Protein AF-A0A924N474-F1 (afdb_monomer)

Solvent-accessible surface area (backbone atoms only — not comparable to full-atom values): 5806 Å² total; per-residue (Å²): 138,80,77,82,80,74,84,49,65,65,58,55,50,53,57,74,63,63,68,72,87,60,60,67,61,53,50,49,54,50,53,55,51,52,50,52,52,48,57,62,73,70,54,77,66,48,93,86,62,30,72,66,54,56,54,50,76,54,48,54,58,49,48,46,44,21,66,51,49,20,46,46,47,19,54,52,28,44,53,47,20,73,73,70,69,43,68,70,33,45,55,51,18,53,56,22,48,65,70,37,107

Mean predicted aligned error: 8.54 Å

pLDDT: mean 88.7, std 11.58, range [47.5, 98.12]

Foldseek 3Di:
DDDPPPPPVVVVVVVVPPDDPPVVVVVVVVVVVVQLCCLLVVDAADPPCGSVCSVCSVPVVLLCCLVCVLVVLLVVLVVVCVVVVDVVSVVSNVVSNVSND

Structure (mmCIF, N/CA/C/O backbone):
data_AF-A0A924N474-F1
#
_entry.id   AF-A0A924N474-F1
#
loop_
_atom_site.group_PDB
_atom_site.id
_atom_site.type_symbol
_atom_site.label_atom_id
_atom_site.label_alt_id
_atom_site.label_comp_id
_atom_site.label_asym_id
_atom_site.label_entity_id
_atom_site.label_seq_id
_atom_site.pdbx_PDB_ins_code
_atom_site.Cartn_x
_atom_site.Cartn_y
_atom_site.Cartn_z
_atom_site.occupancy
_atom_site.B_iso_or_equiv
_atom_site.auth_seq_id
_atom_site.auth_comp_id
_atom_site.auth_asym_id
_atom_site.auth_atom_id
_atom_site.pdbx_PDB_model_num
ATOM 1 N N . MET A 1 1 ? -23.906 -44.836 21.388 1.00 47.50 1 MET A N 1
ATOM 2 C CA . MET A 1 1 ? -22.477 -44.608 21.090 1.00 47.50 1 MET A CA 1
ATOM 3 C C . MET A 1 1 ? -22.246 -43.105 21.147 1.00 47.50 1 MET A C 1
ATOM 5 O O . MET A 1 1 ? -22.526 -42.402 20.190 1.00 47.50 1 MET A O 1
ATOM 9 N N . THR A 1 2 ? -21.948 -42.599 22.340 1.00 48.69 2 THR A N 1
ATOM 10 C CA . THR A 1 2 ? -21.915 -41.167 22.668 1.00 48.69 2 THR A CA 1
ATOM 11 C C . THR A 1 2 ? -20.590 -40.563 22.206 1.00 48.69 2 THR A C 1
ATOM 13 O O . THR A 1 2 ? -19.538 -40.985 22.682 1.00 48.69 2 THR A O 1
ATOM 16 N N . LEU A 1 3 ? -20.627 -39.604 21.275 1.00 56.22 3 LEU A N 1
ATOM 17 C CA . LEU A 1 3 ? -19.451 -38.807 20.917 1.00 56.22 3 LEU A CA 1
ATOM 18 C C . LEU A 1 3 ? -18.938 -38.085 22.178 1.00 56.22 3 LEU A C 1
ATOM 20 O O . LEU A 1 3 ? -19.755 -37.502 22.895 1.00 56.22 3 LEU A O 1
ATOM 24 N N . PRO A 1 4 ? -17.627 -38.104 22.474 1.00 56.31 4 PRO A N 1
ATOM 25 C CA . PRO A 1 4 ? -17.088 -37.322 23.570 1.00 56.31 4 PRO A CA 1
ATOM 26 C C . PRO A 1 4 ? -17.157 -35.851 23.154 1.00 56.31 4 PRO A C 1
ATOM 28 O O . PRO A 1 4 ? -16.408 -35.402 22.287 1.00 56.31 4 PRO A O 1
ATOM 31 N N . LEU A 1 5 ? -18.092 -35.104 23.741 1.00 61.94 5 LEU A N 1
ATOM 32 C CA . LEU A 1 5 ? -18.091 -33.648 23.672 1.00 61.94 5 LEU A CA 1
ATOM 33 C C . LEU A 1 5 ? -16.824 -33.182 24.391 1.00 61.94 5 LEU A C 1
ATOM 35 O O . LEU A 1 5 ? -16.764 -33.158 25.619 1.00 61.94 5 LEU A O 1
ATOM 39 N N . THR A 1 6 ? -15.767 -32.910 23.627 1.00 67.44 6 THR A N 1
ATOM 40 C CA . THR A 1 6 ? -14.568 -32.288 24.179 1.00 67.44 6 THR A CA 1
ATOM 41 C C . THR A 1 6 ? -14.964 -30.912 24.711 1.00 67.44 6 THR A C 1
ATOM 43 O O . THR A 1 6 ? -15.364 -30.032 23.955 1.00 67.44 6 THR A O 1
ATOM 46 N N . ASN A 1 7 ? -14.896 -30.742 26.030 1.00 70.44 7 ASN A N 1
ATOM 47 C CA . ASN A 1 7 ? -15.149 -29.468 26.703 1.00 70.44 7 ASN A CA 1
ATOM 48 C C . ASN A 1 7 ? -13.917 -28.545 26.650 1.00 70.44 7 ASN A C 1
ATOM 50 O O . ASN A 1 7 ? -13.833 -27.614 27.443 1.00 70.44 7 ASN A O 1
ATOM 54 N N . ASP A 1 8 ? -12.943 -28.810 25.769 1.00 81.50 8 ASP A N 1
ATOM 55 C CA . ASP A 1 8 ? -11.780 -27.942 25.581 1.00 81.50 8 ASP A CA 1
ATOM 56 C C . ASP A 1 8 ? -12.194 -26.692 24.772 1.00 81.50 8 ASP A C 1
ATOM 58 O O . ASP A 1 8 ? -12.381 -26.786 23.550 1.00 81.50 8 ASP A O 1
ATOM 62 N N . PRO A 1 9 ? -12.322 -25.505 25.402 1.00 75.06 9 PRO A N 1
ATOM 63 C CA . PRO A 1 9 ? -12.695 -24.281 24.696 1.00 75.06 9 PRO A CA 1
ATOM 64 C C . PRO A 1 9 ? -11.660 -23.905 23.629 1.00 75.06 9 PRO A C 1
ATOM 66 O O . PRO A 1 9 ? -12.013 -23.303 22.613 1.00 75.06 9 PRO A O 1
ATOM 69 N N . ALA A 1 10 ? -10.397 -24.308 23.803 1.00 77.38 10 ALA A N 1
ATOM 70 C CA . ALA A 1 10 ? -9.351 -24.060 22.824 1.00 77.38 10 ALA A CA 1
ATOM 71 C C . ALA A 1 10 ? -9.502 -24.963 21.589 1.00 77.38 10 ALA A C 1
ATOM 73 O O . ALA A 1 10 ? -9.169 -24.536 20.485 1.00 77.38 10 ALA A O 1
ATOM 74 N N . ALA A 1 11 ? -10.047 -26.176 21.726 1.00 74.44 11 ALA A N 1
ATOM 75 C CA . ALA A 1 11 ? -10.371 -27.030 20.583 1.00 74.44 11 ALA A CA 1
ATOM 76 C C . ALA A 1 11 ? -11.533 -26.458 19.757 1.00 74.44 11 ALA A C 1
ATOM 78 O O . ALA A 1 11 ? -11.460 -26.448 18.528 1.00 74.44 11 ALA A O 1
ATOM 79 N N . LEU A 1 12 ? -12.553 -25.904 20.421 1.00 74.56 12 LEU A N 1
ATOM 80 C CA . LEU A 1 12 ? -13.668 -25.216 19.761 1.00 74.56 12 LEU A CA 1
ATOM 81 C C . LEU A 1 12 ? -13.209 -23.931 19.056 1.00 74.56 12 LEU A C 1
ATOM 83 O O . LEU A 1 12 ? -13.603 -23.688 17.918 1.00 74.56 12 LEU A O 1
ATOM 87 N N . GLN A 1 13 ? -12.319 -23.147 19.673 1.00 73.56 13 GLN A N 1
ATOM 88 C CA . GLN A 1 13 ? -11.720 -21.973 19.027 1.00 73.56 13 GLN A CA 1
ATOM 89 C C . GLN A 1 13 ? -10.820 -22.339 17.841 1.00 73.56 13 GLN A C 1
ATOM 91 O O . GLN A 1 13 ? -10.864 -21.656 16.821 1.00 73.56 13 GLN A O 1
ATOM 96 N N . ARG A 1 14 ? -10.024 -23.414 17.943 1.00 71.31 14 ARG A N 1
ATOM 97 C CA . ARG A 1 14 ? -9.193 -23.924 16.838 1.00 71.31 14 ARG A CA 1
ATOM 98 C C . ARG A 1 14 ? -10.051 -24.388 15.659 1.00 71.31 14 ARG A C 1
ATOM 100 O O . ARG A 1 14 ? -9.727 -24.062 14.524 1.00 71.31 14 ARG A O 1
ATOM 107 N N . ALA A 1 15 ? -11.157 -25.083 15.926 1.00 67.62 15 ALA A N 1
ATOM 108 C CA . ALA A 1 15 ? -12.108 -25.511 14.902 1.00 67.62 15 ALA A CA 1
ATOM 109 C C . ALA A 1 15 ? -12.862 -24.327 14.270 1.00 67.62 15 ALA A C 1
ATOM 111 O O . ALA A 1 15 ? -13.022 -24.286 13.057 1.00 67.62 15 ALA A O 1
ATOM 112 N N . ALA A 1 16 ? -13.261 -23.328 15.064 1.00 66.12 16 ALA A N 1
ATOM 113 C CA . ALA A 1 16 ? -13.909 -22.112 14.565 1.00 66.12 16 ALA A CA 1
ATOM 114 C C . ALA A 1 16 ? -12.960 -21.196 13.766 1.00 66.12 16 ALA A C 1
ATOM 116 O O . ALA A 1 16 ? -13.409 -20.448 12.905 1.00 66.12 16 ALA A O 1
ATOM 117 N N . ARG A 1 17 ? -11.649 -21.252 14.042 1.00 67.44 17 ARG A N 1
ATOM 118 C CA . ARG A 1 17 ? -10.595 -20.566 13.273 1.00 67.44 17 ARG A CA 1
ATOM 119 C C . ARG A 1 17 ? -10.082 -21.365 12.079 1.00 67.44 17 ARG A C 1
ATOM 121 O O . ARG A 1 17 ? -9.245 -20.835 11.348 1.00 67.44 17 ARG A O 1
ATOM 128 N N . ALA A 1 18 ? -10.533 -22.605 11.883 1.00 67.00 18 ALA A N 1
ATOM 129 C CA . ALA A 1 18 ? -10.160 -23.413 10.729 1.00 67.00 18 ALA A CA 1
ATOM 130 C C . ALA A 1 18 ? -10.854 -22.862 9.473 1.00 67.00 18 ALA A C 1
ATOM 132 O O . ALA A 1 18 ? -11.811 -23.427 8.953 1.00 67.00 18 ALA A O 1
ATOM 133 N N . ASN A 1 19 ? -10.375 -21.714 9.009 1.00 71.31 19 ASN A N 1
ATOM 134 C CA . ASN A 1 19 ? -10.773 -21.134 7.745 1.00 71.31 19 ASN A CA 1
ATOM 135 C C . ASN A 1 19 ? -10.000 -21.858 6.639 1.00 71.31 19 ASN A C 1
ATOM 137 O O . ASN A 1 19 ? -8.791 -22.076 6.755 1.00 71.31 19 ASN A O 1
ATOM 141 N N . GLY A 1 20 ? -10.699 -22.253 5.573 1.00 77.50 20 GLY A N 1
ATOM 142 C CA . GLY A 1 20 ? -10.051 -22.699 4.341 1.00 77.50 20 GLY A CA 1
ATOM 143 C C . GLY A 1 20 ? -9.177 -21.591 3.731 1.00 77.50 20 GLY A C 1
ATOM 144 O O . GLY A 1 20 ? -9.140 -20.475 4.253 1.00 77.50 20 GLY A O 1
ATOM 145 N N . PRO A 1 21 ? -8.469 -21.866 2.623 1.00 82.44 21 PRO A N 1
ATOM 146 C CA . PRO A 1 21 ? -7.672 -20.844 1.956 1.00 82.44 21 PRO A CA 1
ATOM 147 C C . PRO A 1 21 ? -8.547 -19.635 1.597 1.00 82.44 21 PRO A C 1
ATOM 149 O O . PRO A 1 21 ? -9.563 -19.776 0.912 1.00 82.44 21 PRO A O 1
ATOM 152 N N . ASP A 1 22 ? -8.146 -18.454 2.073 1.00 89.94 22 ASP A N 1
ATOM 153 C CA . ASP A 1 22 ? -8.815 -17.193 1.764 1.00 89.94 22 ASP A CA 1
ATOM 154 C C . ASP A 1 22 ? -8.524 -16.818 0.307 1.00 89.94 22 ASP A C 1
ATOM 156 O O . ASP A 1 22 ? -7.509 -16.209 -0.041 1.00 89.94 22 ASP A O 1
ATOM 160 N N . TRP A 1 23 ? -9.415 -17.260 -0.572 1.00 91.50 23 TRP A N 1
ATOM 161 C CA . TRP A 1 23 ? -9.305 -17.052 -2.007 1.00 91.50 23 TRP A CA 1
ATOM 162 C C . TRP A 1 23 ? -9.366 -15.568 -2.387 1.00 91.50 23 TRP A C 1
ATOM 164 O O . TRP A 1 23 ? -8.793 -15.205 -3.412 1.00 91.50 23 TRP A O 1
ATOM 174 N N . LEU A 1 24 ?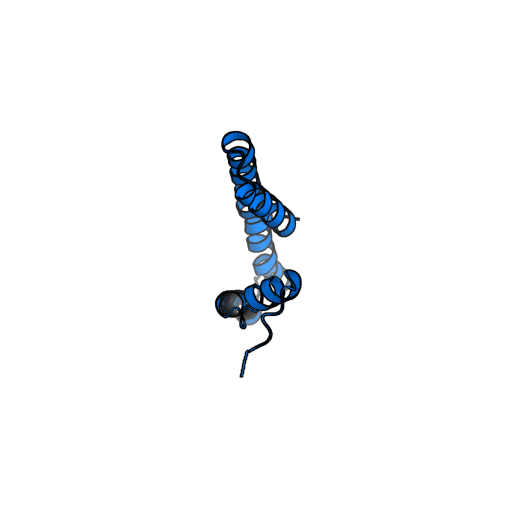 -10.006 -14.712 -1.578 1.00 93.19 24 LEU A N 1
ATOM 175 C CA . LEU A 1 24 ? -10.034 -13.265 -1.810 1.00 93.19 24 LEU A CA 1
ATOM 176 C C . LEU A 1 24 ? -8.654 -12.670 -1.571 1.00 93.19 24 LEU A C 1
ATOM 178 O O . LEU A 1 24 ? -8.158 -11.916 -2.406 1.00 93.19 24 LEU A O 1
ATOM 182 N N . LEU A 1 25 ? -8.012 -13.056 -0.469 1.00 92.00 25 LEU A N 1
ATOM 183 C CA . LEU A 1 25 ? -6.648 -12.642 -0.165 1.00 92.00 25 LEU A CA 1
ATOM 184 C C . LEU A 1 25 ? -5.672 -13.122 -1.247 1.00 92.00 25 LEU A C 1
ATOM 186 O O . LEU A 1 25 ? -4.880 -12.332 -1.761 1.00 92.00 25 LEU A O 1
ATOM 190 N N . LEU A 1 26 ? -5.771 -14.388 -1.662 1.00 94.56 26 LEU A N 1
ATOM 191 C CA . LEU A 1 26 ? -4.930 -14.941 -2.728 1.00 94.56 26 LEU A CA 1
ATOM 192 C C . LEU A 1 26 ? -5.154 -14.235 -4.072 1.00 94.56 26 LEU A C 1
ATOM 194 O O . LEU A 1 26 ? -4.188 -13.880 -4.749 1.00 94.56 26 LEU A O 1
ATOM 198 N N . ALA A 1 27 ? -6.411 -13.992 -4.451 1.00 96.50 27 ALA A N 1
ATOM 199 C CA . ALA A 1 27 ? -6.747 -13.256 -5.666 1.00 96.50 27 ALA A CA 1
ATOM 200 C C . ALA A 1 27 ? -6.244 -11.806 -5.606 1.00 96.50 27 ALA A C 1
ATOM 202 O O . ALA A 1 27 ? -5.728 -11.300 -6.603 1.00 96.50 27 ALA A O 1
ATOM 203 N N . GLY A 1 28 ? -6.332 -11.159 -4.440 1.00 95.12 28 GLY A N 1
ATOM 204 C CA . GLY A 1 28 ? -5.808 -9.817 -4.202 1.00 95.12 28 GLY A CA 1
ATOM 205 C C . GLY A 1 28 ? -4.299 -9.742 -4.426 1.00 95.12 28 GLY A C 1
ATOM 206 O O . GLY A 1 28 ? -3.834 -8.930 -5.227 1.00 95.12 28 GLY A O 1
ATOM 207 N N . PHE A 1 29 ? -3.531 -10.641 -3.803 1.00 95.19 29 PHE A N 1
ATOM 208 C CA . PHE A 1 29 ? -2.083 -10.718 -4.017 1.00 95.19 29 PHE A CA 1
ATOM 209 C C . PHE A 1 29 ? -1.721 -11.009 -5.478 1.00 95.19 29 PHE A C 1
ATOM 211 O O . PHE A 1 29 ? -0.830 -10.361 -6.032 1.00 95.19 29 PHE A O 1
ATOM 218 N N . ALA A 1 30 ? -2.433 -11.934 -6.130 1.00 96.94 30 ALA A N 1
ATOM 219 C CA . ALA A 1 30 ? -2.212 -12.251 -7.539 1.00 96.94 30 ALA A CA 1
ATOM 220 C C . ALA A 1 30 ? -2.480 -11.045 -8.455 1.00 96.94 30 ALA A C 1
ATOM 222 O O . ALA A 1 30 ? -1.690 -10.771 -9.360 1.00 96.94 30 ALA A O 1
ATOM 223 N N . ALA A 1 31 ? -3.555 -10.292 -8.203 1.00 96.56 31 ALA A N 1
ATOM 224 C CA . ALA A 1 31 ? -3.902 -9.103 -8.974 1.00 96.56 31 ALA A CA 1
ATOM 225 C C . ALA A 1 31 ? -2.848 -7.994 -8.825 1.00 96.56 31 ALA A C 1
ATOM 227 O O . ALA A 1 31 ? -2.399 -7.440 -9.830 1.00 96.56 31 ALA A O 1
ATOM 228 N N . VAL A 1 32 ? -2.401 -7.711 -7.596 1.00 94.19 32 VAL A N 1
ATOM 229 C CA . VAL A 1 32 ? -1.339 -6.723 -7.330 1.00 94.19 32 VAL A CA 1
ATOM 230 C C . VAL A 1 32 ? -0.035 -7.130 -8.021 1.00 94.19 32 VAL A C 1
ATOM 232 O O . VAL A 1 32 ? 0.578 -6.318 -8.718 1.00 94.19 32 VAL A O 1
ATOM 235 N N . GLY A 1 33 ? 0.362 -8.402 -7.906 1.00 94.62 33 GLY A N 1
ATOM 236 C CA . GLY A 1 33 ? 1.546 -8.929 -8.584 1.00 94.62 33 GLY A CA 1
ATOM 237 C C . GLY A 1 33 ? 1.461 -8.790 -10.106 1.00 94.62 33 GLY A C 1
ATOM 238 O O . GLY A 1 33 ? 2.403 -8.310 -10.738 1.00 94.62 33 GLY A O 1
ATOM 239 N N . ALA A 1 34 ? 0.315 -9.135 -10.699 1.00 95.50 34 ALA A N 1
ATOM 240 C CA . ALA A 1 34 ? 0.091 -9.018 -12.138 1.00 95.50 34 ALA A CA 1
ATOM 241 C C . ALA A 1 34 ? 0.203 -7.568 -12.639 1.00 95.50 34 ALA A C 1
ATOM 243 O O . ALA A 1 34 ? 0.790 -7.329 -13.698 1.00 95.50 34 ALA A O 1
ATOM 244 N N . VAL A 1 35 ? -0.309 -6.594 -11.877 1.00 93.88 35 VAL A N 1
ATOM 245 C CA . VAL A 1 35 ? -0.184 -5.166 -12.209 1.00 93.88 35 VAL A CA 1
ATOM 246 C C . VAL A 1 35 ? 1.280 -4.732 -12.211 1.00 93.88 35 VAL A C 1
ATOM 248 O O . VAL A 1 35 ? 1.711 -4.100 -13.176 1.00 93.88 35 VAL A O 1
ATOM 251 N N . TYR A 1 36 ? 2.066 -5.111 -11.200 1.00 92.88 36 TYR A N 1
ATOM 252 C CA . TYR A 1 36 ? 3.485 -4.749 -11.149 1.00 92.88 36 TYR A CA 1
ATOM 253 C C . TYR A 1 36 ? 4.308 -5.406 -12.255 1.00 92.88 36 TYR A C 1
ATOM 255 O O . TYR A 1 36 ? 5.108 -4.726 -12.901 1.00 92.88 36 TYR A O 1
ATOM 263 N N . VAL A 1 37 ? 4.080 -6.693 -12.541 1.00 93.81 37 VAL A N 1
ATOM 264 C CA . VAL A 1 37 ? 4.726 -7.367 -13.679 1.00 93.81 37 VAL A CA 1
ATOM 265 C C . VAL A 1 37 ? 4.398 -6.634 -14.974 1.00 93.81 37 VAL A C 1
ATOM 267 O O . VAL A 1 37 ? 5.294 -6.349 -15.769 1.00 93.81 37 VAL A O 1
ATOM 270 N N . ARG A 1 38 ? 3.128 -6.267 -15.175 1.00 92.56 38 ARG A N 1
ATOM 271 C CA . ARG A 1 38 ? 2.709 -5.545 -16.374 1.00 92.56 38 ARG A CA 1
ATOM 272 C C . ARG A 1 38 ? 3.367 -4.167 -16.472 1.00 92.56 38 ARG A C 1
ATOM 274 O O . ARG A 1 38 ? 3.884 -3.820 -17.530 1.00 92.56 38 ARG A O 1
ATOM 281 N N . ALA A 1 39 ? 3.380 -3.406 -15.382 1.00 89.00 39 ALA A N 1
ATOM 282 C CA . ALA A 1 39 ? 3.967 -2.072 -15.342 1.00 89.00 39 ALA A CA 1
ATOM 283 C C . ALA A 1 39 ? 5.481 -2.093 -15.615 1.00 89.00 39 ALA A C 1
ATOM 285 O O . ALA A 1 39 ? 5.982 -1.258 -16.364 1.00 89.00 39 ALA A O 1
ATOM 286 N N . LEU A 1 40 ? 6.217 -3.061 -15.067 1.00 89.00 40 LEU A N 1
ATOM 287 C CA . LEU A 1 40 ? 7.675 -3.114 -15.212 1.00 89.00 40 LEU A CA 1
ATOM 288 C C . LEU A 1 40 ? 8.136 -3.745 -16.532 1.00 89.00 40 LEU A C 1
ATOM 290 O O . LEU A 1 40 ? 9.128 -3.292 -17.105 1.00 89.00 40 LEU A O 1
ATOM 294 N N . ALA A 1 41 ? 7.436 -4.771 -17.024 1.00 89.94 41 ALA A N 1
ATOM 295 C CA . ALA A 1 41 ? 7.848 -5.501 -18.222 1.00 89.94 41 ALA A CA 1
ATOM 296 C C . ALA A 1 41 ? 7.417 -4.822 -19.531 1.00 89.94 41 ALA A C 1
ATOM 298 O O . ALA A 1 41 ? 8.140 -4.907 -20.521 1.00 89.94 41 ALA A O 1
ATOM 299 N N . PHE A 1 42 ? 6.262 -4.144 -19.552 1.00 88.50 42 PHE A N 1
ATOM 300 C CA . PHE A 1 42 ? 5.668 -3.627 -20.794 1.00 88.50 42 PHE A CA 1
ATOM 301 C C . PHE A 1 42 ? 5.837 -2.120 -20.993 1.00 88.50 42 PHE A C 1
ATOM 303 O O . PHE A 1 42 ? 5.510 -1.615 -22.066 1.00 88.50 42 PHE A O 1
ATOM 310 N N . THR A 1 43 ? 6.354 -1.392 -20.003 1.00 87.31 43 THR A N 1
ATOM 311 C CA . THR A 1 43 ? 6.581 0.047 -20.160 1.00 87.31 43 THR A CA 1
ATOM 312 C C . THR A 1 43 ? 7.897 0.302 -20.903 1.00 87.31 43 THR A C 1
ATOM 314 O O . THR A 1 43 ? 8.955 -0.162 -20.448 1.00 87.31 43 THR A O 1
ATOM 317 N N . PRO A 1 44 ? 7.881 1.041 -22.028 1.00 86.94 44 PRO A N 1
ATOM 318 C CA . PRO A 1 44 ? 9.105 1.423 -22.722 1.00 86.94 44 PRO A CA 1
ATOM 319 C C . PRO A 1 44 ? 9.980 2.325 -21.833 1.00 86.94 44 PRO A C 1
ATOM 321 O O . PRO A 1 44 ? 9.455 3.047 -20.987 1.00 86.94 44 PRO A O 1
ATOM 324 N N . PRO A 1 45 ? 11.314 2.273 -21.977 1.00 88.44 45 PRO A N 1
ATOM 325 C CA . PRO A 1 45 ? 12.201 3.156 -21.231 1.00 88.44 45 PRO A CA 1
ATOM 326 C C . PRO A 1 45 ? 11.952 4.622 -21.605 1.00 88.44 45 PRO A C 1
ATOM 328 O O . PRO A 1 45 ? 11.687 4.945 -22.763 1.00 88.44 45 PRO A O 1
ATOM 331 N N . GLU A 1 46 ? 12.047 5.497 -20.610 1.00 92.31 46 GLU A N 1
ATOM 332 C CA . GLU A 1 46 ? 11.908 6.941 -20.791 1.00 92.31 46 GLU A CA 1
ATOM 333 C C . GLU A 1 46 ? 13.169 7.520 -21.467 1.00 92.31 46 GLU A C 1
ATOM 335 O O . GLU A 1 46 ? 14.255 6.947 -21.368 1.00 92.31 46 GLU A O 1
ATOM 340 N N . ALA A 1 47 ? 13.034 8.632 -22.193 1.00 91.88 47 ALA A N 1
ATOM 341 C CA . ALA A 1 47 ? 14.093 9.187 -23.033 1.00 91.88 47 ALA A CA 1
ATOM 342 C C . ALA A 1 47 ? 15.278 9.781 -22.247 1.00 91.88 47 ALA A C 1
ATOM 344 O O . ALA A 1 47 ? 16.404 9.749 -22.740 1.00 91.88 47 ALA A O 1
ATOM 345 N N . ILE A 1 48 ? 15.043 10.326 -21.051 1.00 95.00 48 ILE A N 1
ATOM 346 C CA . ILE A 1 48 ? 16.044 11.026 -20.233 1.00 95.00 48 ILE A CA 1
ATOM 347 C C . ILE A 1 48 ? 16.601 10.103 -19.142 1.00 95.00 48 ILE A C 1
ATOM 349 O O . ILE A 1 48 ? 17.808 9.912 -19.025 1.00 95.00 48 ILE A O 1
ATOM 353 N N . GLN A 1 49 ? 15.722 9.528 -18.327 1.00 90.69 49 GLN A N 1
ATOM 354 C CA . GLN A 1 49 ? 16.043 8.683 -17.179 1.00 90.69 49 GLN A CA 1
ATOM 355 C C . GLN A 1 49 ? 16.246 7.209 -17.555 1.00 90.69 49 GLN A C 1
ATOM 357 O O . GLN A 1 49 ? 16.735 6.422 -16.737 1.00 90.69 49 GLN A O 1
ATOM 362 N N . GLY A 1 50 ? 15.880 6.807 -18.775 1.00 90.50 50 GLY A N 1
ATOM 363 C CA . GLY A 1 50 ? 16.086 5.447 -19.257 1.00 90.50 50 GLY A CA 1
ATOM 364 C C . GLY A 1 50 ? 15.355 4.400 -18.401 1.00 90.50 50 GLY A C 1
ATOM 365 O O . GLY A 1 50 ? 14.228 4.626 -17.952 1.00 90.50 50 GLY A O 1
ATOM 366 N N . PRO A 1 51 ? 15.977 3.233 -18.145 1.00 88.69 51 PRO A N 1
ATOM 367 C CA . PRO A 1 51 ? 15.369 2.172 -17.341 1.00 88.69 51 PRO A CA 1
ATOM 368 C C . PRO A 1 51 ? 15.109 2.549 -15.875 1.00 88.69 51 PRO A C 1
ATOM 370 O O . PRO A 1 51 ? 14.238 1.943 -15.250 1.00 88.69 51 PRO A O 1
ATOM 373 N N . ALA A 1 52 ? 15.836 3.528 -15.320 1.00 90.19 52 ALA A N 1
ATOM 374 C CA . ALA A 1 52 ? 15.723 3.909 -13.909 1.00 90.19 52 ALA A CA 1
ATOM 375 C C . ALA A 1 52 ? 14.344 4.494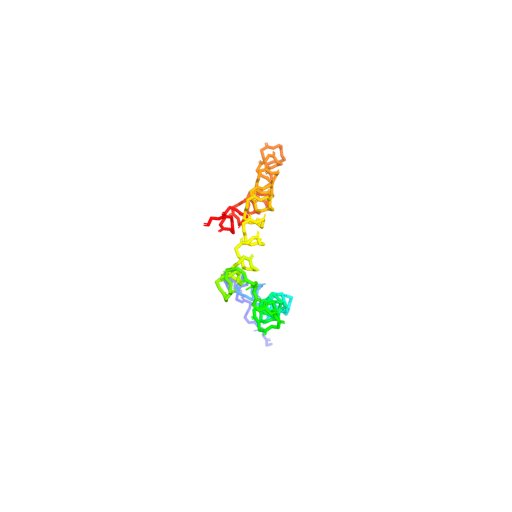 -13.567 1.00 90.19 52 ALA A C 1
ATOM 377 O O . ALA A 1 52 ? 13.840 4.276 -12.468 1.00 90.19 52 ALA A O 1
ATOM 378 N N . GLN A 1 53 ? 13.689 5.153 -14.529 1.00 92.94 53 GLN A N 1
ATOM 379 C CA . GLN A 1 53 ? 12.345 5.719 -14.375 1.00 92.94 53 GLN A CA 1
ATOM 380 C C . GLN A 1 53 ? 11.301 4.676 -13.953 1.00 92.94 53 GLN A C 1
ATOM 382 O O . GLN A 1 53 ? 10.328 5.015 -13.276 1.00 92.94 53 GLN A O 1
ATOM 387 N N . ARG A 1 54 ? 11.515 3.392 -14.276 1.00 90.94 54 ARG A N 1
ATOM 388 C CA . ARG A 1 54 ? 10.562 2.322 -13.960 1.00 90.94 54 ARG A CA 1
ATOM 389 C C . ARG A 1 54 ? 10.297 2.163 -12.459 1.00 90.94 54 ARG A C 1
ATOM 391 O O . ARG A 1 54 ? 9.231 1.674 -12.095 1.00 90.94 54 ARG A O 1
ATOM 398 N N . ILE A 1 55 ? 11.205 2.619 -11.588 1.00 91.62 55 ILE A N 1
ATOM 399 C CA . ILE A 1 55 ? 10.994 2.597 -10.133 1.00 91.62 55 ILE A CA 1
ATOM 400 C C . ILE A 1 55 ? 9.771 3.415 -9.704 1.00 91.62 55 ILE A C 1
ATOM 402 O O . ILE A 1 55 ? 9.110 3.066 -8.728 1.00 91.62 55 ILE A O 1
ATOM 406 N N . LEU A 1 56 ? 9.416 4.461 -10.457 1.00 92.44 56 LEU A N 1
ATOM 407 C CA . LEU A 1 56 ? 8.275 5.319 -10.141 1.00 92.44 56 LEU A CA 1
ATOM 408 C C . LEU A 1 56 ? 6.939 4.573 -10.227 1.00 92.44 56 LEU A C 1
ATOM 410 O O . LEU A 1 56 ? 6.010 4.936 -9.510 1.00 92.44 56 LEU A O 1
ATOM 414 N N . TYR A 1 57 ? 6.851 3.496 -11.016 1.00 91.44 57 TYR A N 1
ATOM 415 C CA . TYR A 1 57 ? 5.658 2.642 -11.067 1.00 91.44 57 TYR A CA 1
ATOM 416 C C . TYR A 1 57 ? 5.443 1.811 -9.804 1.00 91.44 57 TYR A C 1
ATOM 418 O O . TYR A 1 57 ? 4.345 1.305 -9.601 1.00 91.44 57 TYR A O 1
ATOM 426 N N . VAL A 1 58 ? 6.465 1.662 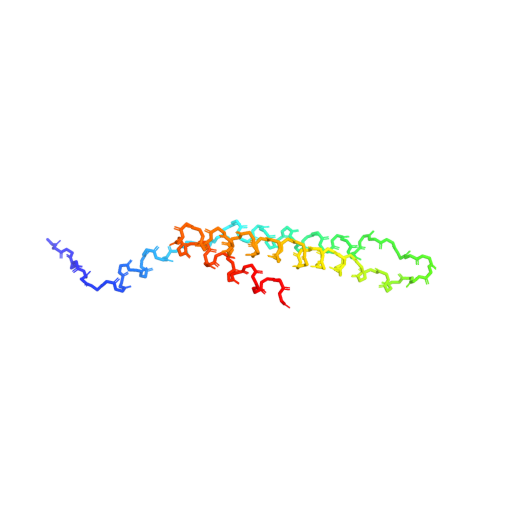-8.964 1.00 91.94 58 VAL A N 1
ATOM 427 C CA . VAL A 1 58 ? 6.337 1.035 -7.643 1.00 91.94 58 VAL A CA 1
ATOM 428 C C . VAL A 1 58 ? 6.251 2.116 -6.573 1.00 91.94 58 VAL A C 1
ATOM 430 O O . VAL A 1 58 ? 5.350 2.094 -5.744 1.00 91.94 58 VAL A O 1
ATOM 433 N N . HIS A 1 59 ? 7.139 3.107 -6.644 1.00 93.56 59 HIS A N 1
ATOM 434 C CA . HIS A 1 59 ? 7.294 4.130 -5.619 1.00 93.56 59 HIS A CA 1
ATOM 435 C C . HIS A 1 59 ? 6.103 5.092 -5.509 1.00 93.56 59 HIS A C 1
ATOM 437 O O . HIS A 1 59 ? 5.608 5.332 -4.413 1.00 93.56 59 HIS A O 1
ATOM 443 N N . ALA A 1 60 ? 5.626 5.661 -6.622 1.00 93.62 60 ALA A N 1
ATOM 444 C CA . ALA A 1 60 ? 4.524 6.621 -6.576 1.00 93.62 60 ALA A CA 1
ATOM 445 C C . ALA A 1 60 ? 3.215 6.005 -6.037 1.00 93.62 60 ALA A C 1
ATOM 447 O O . ALA A 1 60 ? 2.618 6.602 -5.138 1.00 93.62 60 ALA A O 1
ATOM 448 N N . PRO A 1 61 ? 2.763 4.820 -6.503 1.00 93.31 61 PRO A N 1
ATOM 449 C CA . PRO A 1 61 ? 1.576 4.199 -5.926 1.00 93.31 61 PRO A CA 1
ATOM 450 C C . PRO A 1 61 ? 1.802 3.713 -4.491 1.00 93.31 61 PRO A C 1
ATOM 452 O O . PRO A 1 61 ? 0.884 3.841 -3.685 1.00 93.31 61 PRO A O 1
ATOM 455 N N . SER A 1 62 ? 2.995 3.219 -4.126 1.00 92.69 62 SER A N 1
ATOM 456 C CA . SER A 1 62 ? 3.262 2.818 -2.737 1.00 92.69 62 SER A CA 1
ATOM 457 C C . SER A 1 62 ? 3.213 4.014 -1.788 1.00 92.69 62 SER A C 1
ATOM 459 O O . SER A 1 62 ? 2.568 3.937 -0.746 1.00 92.69 62 SER A O 1
ATOM 461 N N . ALA A 1 63 ? 3.820 5.142 -2.174 1.00 94.38 63 ALA A N 1
ATOM 462 C CA . ALA A 1 63 ? 3.748 6.386 -1.418 1.00 94.38 63 ALA A CA 1
ATOM 463 C C . ALA A 1 63 ? 2.302 6.876 -1.295 1.00 94.38 63 ALA A C 1
ATOM 465 O O . ALA A 1 63 ? 1.898 7.314 -0.224 1.00 94.38 63 ALA A O 1
ATOM 466 N N . PHE A 1 64 ? 1.501 6.754 -2.358 1.00 95.44 64 PHE A N 1
ATOM 467 C CA . PHE A 1 64 ? 0.096 7.143 -2.307 1.00 95.44 64 PHE A CA 1
ATOM 468 C C . PHE A 1 64 ? -0.707 6.301 -1.304 1.00 95.44 64 PHE A C 1
ATOM 470 O O . PHE A 1 64 ? -1.454 6.849 -0.491 1.00 95.44 64 PHE A O 1
ATOM 477 N N . VAL A 1 65 ? -0.540 4.975 -1.338 1.00 95.31 65 VAL A N 1
ATOM 478 C CA . VAL A 1 65 ? -1.223 4.062 -0.411 1.00 95.31 65 VAL A CA 1
ATOM 479 C C . VAL A 1 65 ? -0.769 4.328 1.023 1.00 95.31 65 VAL A C 1
ATOM 481 O O . VAL A 1 65 ? -1.621 4.554 1.875 1.00 95.31 65 VAL A O 1
ATOM 484 N N . ALA A 1 66 ? 0.536 4.383 1.288 1.00 93.62 66 ALA A N 1
ATOM 485 C CA . ALA A 1 66 ? 1.047 4.606 2.637 1.00 93.62 66 ALA A CA 1
ATOM 486 C C . ALA A 1 66 ? 0.611 5.970 3.201 1.00 93.62 66 ALA A C 1
ATOM 488 O O . ALA A 1 66 ? -0.017 6.038 4.257 1.00 93.62 66 ALA A O 1
ATOM 489 N N . LEU A 1 67 ? 0.885 7.060 2.473 1.00 92.38 67 LEU A N 1
ATOM 490 C CA . LEU A 1 67 ? 0.700 8.425 2.976 1.00 92.38 67 LEU A CA 1
ATOM 491 C C . LEU A 1 67 ? -0.762 8.851 3.061 1.00 92.38 67 LEU A C 1
ATOM 493 O O . LEU A 1 67 ? -1.135 9.544 4.004 1.00 92.38 67 LEU A O 1
ATOM 497 N N . TYR A 1 68 ? -1.581 8.482 2.076 1.00 93.25 68 TYR A N 1
ATOM 498 C CA . TYR A 1 68 ? -2.948 8.993 1.994 1.00 93.25 68 TYR A CA 1
ATOM 499 C C . TYR A 1 68 ? -3.980 7.957 2.412 1.00 93.25 68 TYR A C 1
ATOM 501 O O . TYR A 1 68 ? -4.888 8.286 3.172 1.00 93.25 68 TYR A O 1
ATOM 509 N N . LEU A 1 69 ? -3.858 6.713 1.938 1.00 96.12 69 LEU A N 1
ATOM 510 C CA . LEU A 1 69 ? -4.871 5.698 2.215 1.00 96.12 69 LEU A CA 1
ATOM 511 C C . LEU A 1 69 ? -4.714 5.118 3.623 1.00 96.12 69 LEU A C 1
ATOM 513 O O . LEU A 1 69 ? -5.668 5.156 4.392 1.00 96.12 69 LEU A O 1
ATOM 517 N N . SER A 1 70 ? -3.525 4.627 3.974 1.00 96.50 70 SER A N 1
ATOM 518 C CA . SER A 1 70 ? -3.263 3.980 5.262 1.00 96.50 70 SER A CA 1
ATOM 519 C C . SER A 1 70 ? -3.349 4.975 6.417 1.00 96.50 70 SER A C 1
ATOM 521 O O . SER A 1 70 ? -4.169 4.792 7.314 1.00 96.50 70 SER A O 1
ATOM 523 N N . PHE A 1 71 ? -2.597 6.080 6.370 1.00 95.69 71 PHE A N 1
ATOM 524 C CA . PHE A 1 71 ? -2.674 7.101 7.423 1.00 95.69 71 PHE A CA 1
ATOM 525 C C . PHE A 1 71 ? -4.030 7.817 7.474 1.00 95.69 71 PHE A C 1
ATOM 527 O O . PHE A 1 71 ? -4.499 8.150 8.563 1.00 95.69 71 PHE A O 1
ATOM 534 N N 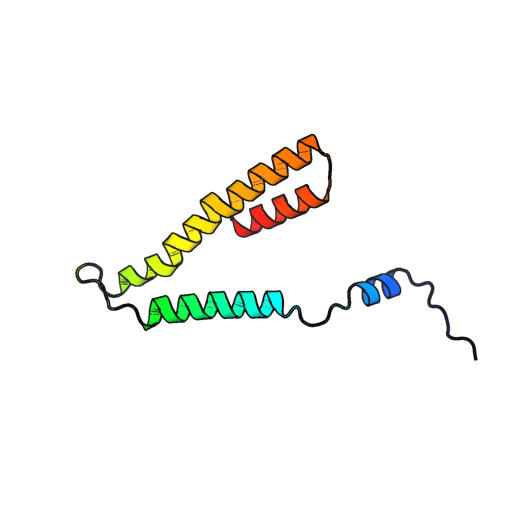. GLY A 1 72 ? -4.691 8.023 6.330 1.00 96.50 72 GLY A N 1
ATOM 535 C CA . GLY A 1 72 ? -6.047 8.571 6.293 1.00 96.50 72 GLY A CA 1
ATOM 536 C C . GLY A 1 72 ? -7.060 7.641 6.960 1.00 96.50 72 GLY A C 1
ATOM 537 O O . GLY A 1 72 ? -7.841 8.083 7.802 1.00 96.50 72 GLY A O 1
ATOM 538 N N . LEU A 1 73 ? -7.009 6.344 6.635 1.00 97.38 73 LEU A N 1
ATOM 539 C CA . LEU A 1 73 ? -7.849 5.329 7.263 1.00 97.38 73 LEU A CA 1
ATOM 540 C C . LEU A 1 73 ? -7.575 5.251 8.765 1.00 97.38 73 LEU A C 1
ATOM 542 O O . LEU A 1 73 ? -8.523 5.349 9.536 1.00 97.38 73 LEU A O 1
ATOM 546 N N . MET A 1 74 ? -6.302 5.170 9.164 1.00 97.50 74 MET A N 1
ATOM 547 C CA . MET A 1 74 ? -5.868 5.153 10.562 1.00 97.50 74 MET A CA 1
ATOM 548 C C . MET A 1 74 ? -6.430 6.354 11.331 1.00 97.50 74 MET A C 1
ATOM 550 O O . MET A 1 74 ? -7.056 6.179 12.372 1.00 97.50 74 MET A O 1
ATOM 554 N N . ALA A 1 75 ? -6.278 7.574 10.805 1.00 97.06 75 ALA A N 1
ATOM 555 C CA . ALA A 1 75 ? -6.777 8.783 11.456 1.00 97.06 75 ALA A CA 1
ATOM 556 C C . ALA A 1 75 ? -8.303 8.755 11.648 1.00 97.06 75 ALA A C 1
ATOM 558 O O . ALA A 1 75 ? -8.800 9.089 12.727 1.00 97.06 75 ALA A O 1
ATOM 559 N N . ILE A 1 76 ? -9.051 8.326 10.625 1.00 97.88 76 ILE A N 1
ATOM 560 C CA . ILE A 1 76 ? -10.514 8.230 10.686 1.00 97.88 76 ILE A CA 1
ATOM 561 C C . ILE A 1 76 ? -10.942 7.156 11.691 1.00 97.88 76 ILE A C 1
ATOM 563 O O . ILE A 1 76 ? -11.790 7.424 12.543 1.00 97.88 76 ILE A O 1
ATOM 567 N N . THR A 1 77 ? -10.370 5.952 11.630 1.00 97.75 77 THR A N 1
ATOM 568 C CA . THR A 1 77 ? -10.765 4.848 12.516 1.00 97.75 77 THR A CA 1
ATOM 569 C C . THR A 1 77 ? -10.365 5.104 13.960 1.00 97.75 77 THR A C 1
ATOM 571 O O . THR A 1 77 ? -11.155 4.804 14.850 1.00 97.75 77 THR A O 1
ATOM 574 N N . SER A 1 78 ? -9.224 5.750 14.212 1.00 97.12 78 SER A N 1
ATOM 575 C CA . SER A 1 78 ? -8.847 6.201 15.554 1.00 97.12 78 SER A CA 1
ATOM 576 C C . SER A 1 78 ? -9.806 7.268 16.093 1.00 97.12 78 SER A C 1
ATOM 578 O O . SER A 1 78 ? -10.239 7.176 17.241 1.00 97.12 78 SER A O 1
ATOM 580 N N . ALA A 1 79 ? -10.203 8.256 15.282 1.00 98.12 79 ALA A N 1
ATOM 581 C CA . ALA A 1 79 ? -11.182 9.262 15.704 1.00 98.12 79 ALA A CA 1
ATOM 582 C C . ALA A 1 79 ? -12.550 8.632 16.026 1.00 98.12 79 ALA A C 1
ATOM 584 O O . ALA A 1 79 ? -13.156 8.937 17.056 1.00 98.12 79 ALA A O 1
ATOM 585 N N . LEU A 1 80 ? -13.015 7.711 15.176 1.00 97.94 80 LEU A N 1
ATOM 586 C CA . LE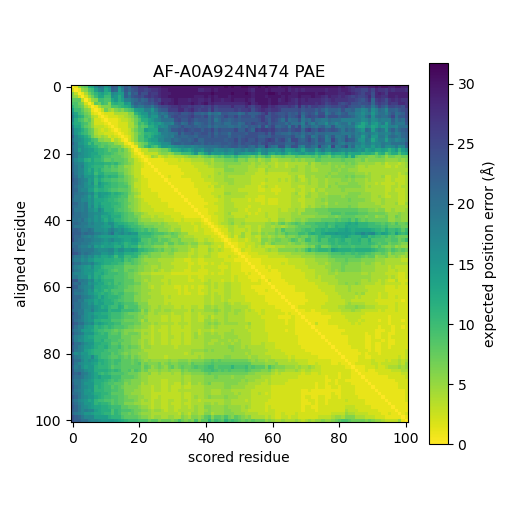U A 1 80 ? -14.257 6.973 15.401 1.00 97.94 80 LEU A CA 1
ATOM 587 C C . LEU A 1 80 ? -14.169 6.066 16.630 1.00 97.94 80 LEU A C 1
ATOM 589 O O . LEU A 1 80 ? -15.137 5.987 17.381 1.00 97.94 80 LEU A O 1
ATOM 593 N N . TYR A 1 81 ? -13.027 5.423 16.875 1.00 97.56 81 TYR A N 1
ATOM 594 C CA . TYR A 1 81 ? -12.803 4.630 18.081 1.00 97.56 81 TYR A CA 1
ATOM 595 C C . TYR A 1 81 ? -12.931 5.486 19.344 1.00 97.56 81 TYR A C 1
ATOM 597 O O . TYR A 1 81 ? -13.626 5.102 20.282 1.00 97.56 81 TYR A O 1
ATOM 605 N N . LEU A 1 82 ? -12.337 6.682 19.367 1.00 97.25 82 LEU A N 1
ATOM 606 C CA . LEU A 1 82 ? -12.448 7.574 20.523 1.00 97.25 82 LEU A CA 1
ATOM 607 C C . LEU A 1 82 ? -13.893 7.998 20.803 1.00 97.25 82 LEU A C 1
ATOM 609 O O . LEU A 1 82 ? -14.252 8.171 21.971 1.00 97.25 82 LEU A O 1
ATOM 613 N N . TRP A 1 83 ? -14.713 8.132 19.759 1.00 97.88 83 TRP A N 1
ATOM 614 C CA . TRP A 1 83 ? -16.122 8.485 19.896 1.00 97.88 83 TRP A CA 1
ATOM 615 C C . TRP A 1 83 ? -16.998 7.289 20.288 1.00 97.88 83 TRP A C 1
ATOM 617 O O . TRP A 1 83 ? -17.754 7.369 21.255 1.00 97.88 83 TRP A O 1
ATOM 627 N N . LEU A 1 84 ? -16.899 6.183 19.552 1.00 97.25 84 LEU A N 1
ATOM 628 C CA . LEU A 1 84 ? -17.810 5.044 19.665 1.00 97.25 84 LEU A CA 1
ATOM 629 C C . LEU A 1 84 ? -17.345 3.995 20.682 1.00 97.25 84 LEU A C 1
ATOM 631 O O . LEU A 1 84 ? -18.154 3.193 21.138 1.00 97.25 84 LEU A O 1
ATOM 635 N N . LYS A 1 85 ? -16.056 4.015 21.045 1.00 95.88 85 LYS A N 1
ATOM 636 C CA . LYS A 1 85 ? -15.398 3.058 21.949 1.00 95.88 85 LYS A CA 1
ATOM 637 C C . LYS A 1 85 ? -15.528 1.598 21.486 1.00 95.88 85 LYS A C 1
ATOM 639 O O . LYS A 1 85 ? -15.607 0.693 22.309 1.00 95.88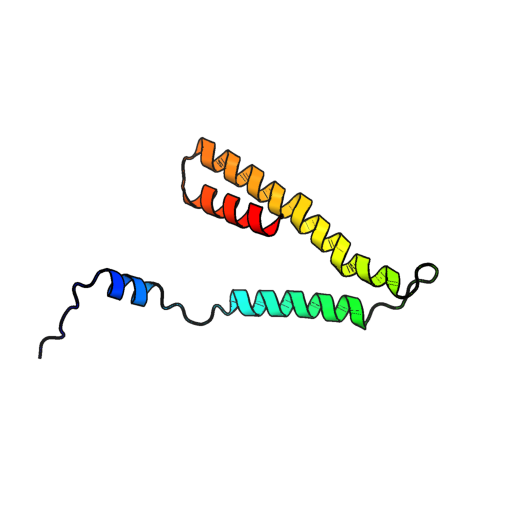 85 LYS A O 1
ATOM 644 N N . ASP A 1 86 ? -15.557 1.368 20.169 1.00 96.88 86 ASP A N 1
ATOM 645 C CA . ASP A 1 86 ? -15.606 0.026 19.571 1.00 96.88 86 ASP A CA 1
ATOM 646 C C . ASP A 1 86 ? -14.197 -0.484 19.228 1.00 96.88 86 ASP A C 1
ATOM 648 O O . ASP A 1 86 ? -13.546 0.018 18.312 1.00 96.88 86 ASP A O 1
ATOM 652 N N . GLU A 1 87 ? -13.765 -1.537 19.921 1.00 96.19 87 GLU A N 1
ATOM 653 C CA . GLU A 1 87 ? -12.485 -2.241 19.741 1.00 96.19 87 GLU A CA 1
ATOM 654 C C . GLU A 1 87 ? -12.205 -2.687 18.297 1.00 96.19 87 GLU A C 1
ATOM 656 O O . GLU A 1 87 ? -11.054 -2.853 17.894 1.00 96.19 87 GLU A O 1
ATOM 661 N N . LYS A 1 88 ? -13.239 -2.907 17.476 1.00 96.19 88 LYS A N 1
ATOM 662 C CA . LYS A 1 88 ? -13.039 -3.261 16.062 1.00 96.19 88 LYS A CA 1
ATOM 663 C C . LYS A 1 88 ? -12.375 -2.128 15.285 1.00 96.19 88 LYS A C 1
ATOM 665 O O . LYS A 1 88 ? -11.586 -2.405 14.387 1.00 96.19 88 LYS A O 1
ATOM 670 N N . LEU A 1 89 ? -12.701 -0.879 15.615 1.00 96.62 89 LEU A N 1
ATOM 671 C CA . LEU A 1 89 ? -12.137 0.301 14.962 1.00 96.62 89 LEU A CA 1
ATOM 672 C C . LEU A 1 89 ? -10.665 0.483 15.331 1.00 96.62 89 LEU A C 1
ATOM 674 O O . LEU A 1 89 ? -9.870 0.853 14.470 1.00 96.62 89 LEU A O 1
ATOM 678 N N . ASP A 1 90 ? -10.306 0.155 16.571 1.00 97.06 90 ASP A N 1
ATOM 679 C CA . ASP A 1 90 ? -8.923 0.205 17.041 1.00 97.06 90 ASP A CA 1
ATOM 680 C C . ASP A 1 90 ? -8.042 -0.808 16.294 1.00 97.06 90 ASP A C 1
ATOM 682 O O . ASP A 1 90 ? -7.008 -0.444 15.741 1.00 97.06 90 ASP A O 1
ATOM 686 N N . ARG A 1 91 ? -8.522 -2.047 16.112 1.00 96.88 91 ARG A N 1
ATOM 687 C CA . ARG A 1 91 ? -7.806 -3.071 15.322 1.00 96.88 91 ARG A CA 1
ATOM 688 C C . ARG A 1 91 ? -7.593 -2.671 13.864 1.00 96.88 91 ARG A C 1
ATOM 690 O O . ARG A 1 91 ? -6.560 -2.991 13.281 1.00 96.88 91 ARG A O 1
ATOM 697 N N . VAL A 1 92 ? -8.573 -1.997 13.254 1.00 97.19 92 VAL A N 1
ATOM 698 C CA . VAL A 1 92 ? -8.422 -1.482 11.883 1.00 97.19 92 VAL A CA 1
ATOM 699 C C . VAL A 1 92 ? -7.388 -0.358 11.849 1.00 97.19 92 VAL A C 1
ATOM 701 O O . VAL A 1 92 ? -6.584 -0.327 10.922 1.00 97.19 92 VAL A O 1
ATOM 704 N N . ALA A 1 93 ? -7.373 0.526 12.852 1.00 96.94 93 ALA A N 1
ATOM 705 C CA . ALA A 1 93 ? -6.373 1.585 12.956 1.00 96.94 93 ALA A CA 1
ATOM 706 C C . ALA A 1 93 ? -4.954 1.015 13.104 1.00 96.94 93 ALA A C 1
ATOM 708 O O . ALA A 1 93 ? -4.055 1.449 12.390 1.00 96.94 93 ALA A O 1
ATOM 709 N N . GLU A 1 94 ? -4.774 0.012 13.967 1.00 97.00 94 GLU A N 1
ATOM 710 C CA . GLU A 1 94 ? -3.505 -0.701 14.160 1.00 97.00 94 GLU A CA 1
ATOM 711 C C . GLU A 1 94 ? -3.026 -1.351 12.855 1.00 97.00 94 GLU A C 1
ATOM 713 O O . GLU A 1 94 ? -1.918 -1.084 12.396 1.00 97.00 94 GLU A O 1
ATOM 718 N N . SER A 1 95 ? -3.897 -2.117 12.188 1.00 96.31 95 SER A N 1
ATOM 719 C CA . SER A 1 95 ? -3.560 -2.753 10.906 1.00 96.31 95 SER A CA 1
ATOM 720 C C . SER A 1 95 ? -3.233 -1.721 9.818 1.00 96.31 95 SER A C 1
ATOM 722 O O . SER A 1 95 ? -2.326 -1.924 9.016 1.00 96.31 95 SER A O 1
ATOM 724 N N . ALA A 1 96 ? -3.953 -0.595 9.774 1.00 96.44 96 ALA A N 1
ATOM 725 C CA . ALA A 1 96 ? -3.671 0.485 8.832 1.00 96.44 96 ALA A CA 1
ATOM 726 C C . ALA A 1 96 ? -2.322 1.165 9.124 1.00 96.44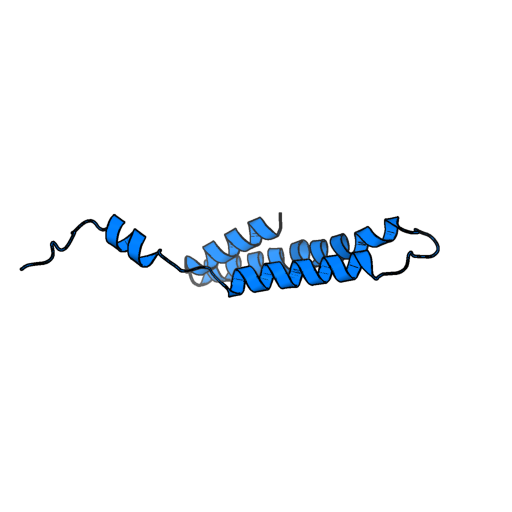 96 ALA A C 1
ATOM 728 O O . ALA A 1 96 ? -1.607 1.511 8.184 1.00 96.44 96 ALA A O 1
ATOM 729 N N . ALA A 1 97 ? -1.954 1.321 10.398 1.00 95.62 97 ALA A N 1
ATOM 730 C CA . ALA A 1 97 ? -0.666 1.873 10.803 1.00 95.62 97 ALA A CA 1
ATOM 731 C C . ALA A 1 97 ? 0.502 0.985 10.349 1.00 95.62 97 ALA A C 1
ATOM 733 O O . ALA A 1 97 ? 1.470 1.502 9.799 1.00 95.62 97 ALA A O 1
ATOM 734 N N . GLU A 1 98 ? 0.387 -0.339 10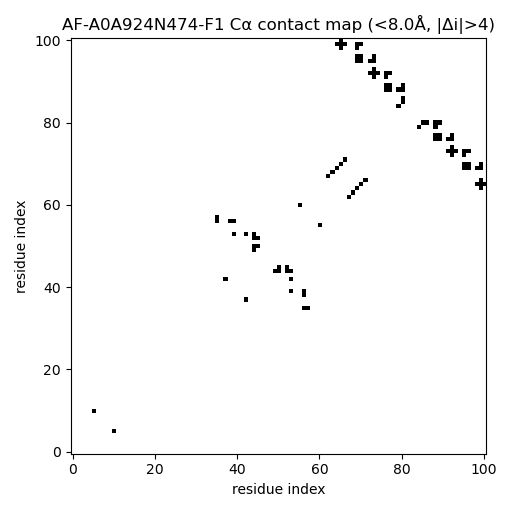.508 1.00 95.44 98 GLU A N 1
ATOM 735 C CA . GLU A 1 98 ? 1.405 -1.294 10.047 1.00 95.44 98 GLU A CA 1
ATOM 736 C C . GLU A 1 98 ? 1.592 -1.265 8.527 1.00 95.44 98 GLU A C 1
ATOM 738 O O . GLU A 1 98 ? 2.712 -1.366 8.043 1.00 95.44 98 GLU A O 1
ATOM 743 N N . VAL A 1 99 ? 0.511 -1.099 7.758 1.00 92.75 99 VAL A N 1
ATOM 744 C CA . VAL A 1 99 ? 0.594 -0.999 6.290 1.00 92.75 99 VAL A CA 1
ATOM 745 C C . VAL A 1 99 ? 1.183 0.345 5.842 1.00 92.75 99 VAL A C 1
ATOM 747 O O . VAL A 1 99 ? 1.731 0.448 4.745 1.00 92.75 99 VAL A O 1
ATOM 750 N N . GLY A 1 100 ? 1.015 1.399 6.642 1.00 89.81 100 GLY A N 1
ATOM 751 C CA . GLY A 1 100 ? 1.521 2.738 6.340 1.00 89.81 100 GLY A CA 1
ATOM 752 C C . GLY A 1 100 ? 3.007 2.955 6.649 1.00 89.81 100 GLY A C 1
ATOM 753 O O . GLY A 1 100 ? 3.558 3.947 6.164 1.00 89.81 100 GLY A O 1
ATOM 754 N N . LEU A 1 101 ? 3.632 2.074 7.440 1.00 87.81 101 LEU A N 1
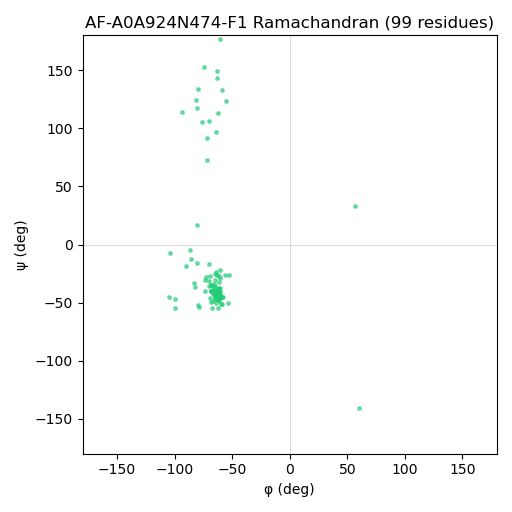ATOM 755 C CA . LEU A 1 101 ? 5.014 2.178 7.930 1.00 87.81 101 LEU A CA 1
ATOM 756 C C . LEU A 1 101 ? 5.985 1.293 7.133 1.00 87.81 101 LEU A C 1
ATOM 758 O O . LEU A 1 101 ? 7.091 1.796 6.829 1.00 87.81 101 LEU A O 1
#

Radius of gyration: 21.74 Å; Cα contacts (8 Å, |Δi|>4): 53; chains: 1; bounding box: 39×56×50 Å

Sequence (101 aa):
MTLPLTNDPAALQRAARANGPDWLLLAGFAAVGAVYVRALAFTPPEAIQGPAQRILYVHAPSAFVALYLSFGLMAITSALYLWLKDEKLDRVAESAAEVGL

Secondary structure (DSSP, 8-state):
--------HHHHHHHHT-----HHHHHHHHHHHHHHHHHHHHSPPBTTTBGGGGGHHHHHHHHHIIIIIIHHHHHHHHHHHHHH--HHHHHHHHHHHHHH-